Protein AF-A0A1S8Y3X1-F1 (afdb_monomer_lite)

Organism: NCBI:txid1926881

Sequence (89 aa):
MKSNCESEITLIKLFLGTIYLTICSLIFLLLAGMLIDFIFDGEISLKGEWLFNILAGSIIIGISGSLGSWIFAKIDERKTRKSPPSDPD

Radius of gyration: 21.14 Å; chains: 1; bounding box: 46×41×48 Å

pLDDT: mean 75.03, std 11.14, range [41.94, 89.75]

Structure (mmCIF, N/CA/C/O backbone):
data_AF-A0A1S8Y3X1-F1
#
_entry.id   AF-A0A1S8Y3X1-F1
#
loop_
_atom_site.group_PDB
_atom_site.id
_atom_site.type_symbol
_atom_site.label_atom_id
_atom_site.label_alt_id
_atom_site.label_comp_id
_atom_site.label_asym_id
_atom_site.label_entity_id
_atom_site.label_seq_id
_atom_site.pdbx_PDB_ins_code
_atom_site.Cartn_x
_atom_site.Cartn_y
_atom_site.Cartn_z
_atom_site.occupancy
_atom_site.B_iso_or_equiv
_atom_site.auth_seq_id
_atom_site.auth_comp_id
_atom_site.auth_asym_id
_atom_site.auth_atom_id
_atom_site.pdbx_PDB_model_num
ATOM 1 N N . MET A 1 1 ? 21.599 -8.969 -32.417 1.00 41.94 1 MET A N 1
ATOM 2 C CA . MET A 1 1 ? 21.768 -7.928 -31.376 1.00 41.94 1 MET A CA 1
ATOM 3 C C . MET A 1 1 ? 20.561 -6.984 -31.403 1.00 41.94 1 MET A C 1
ATOM 5 O O . MET A 1 1 ? 20.650 -5.887 -31.931 1.00 41.94 1 MET A O 1
ATOM 9 N N . LYS A 1 2 ? 19.384 -7.452 -30.956 1.00 44.88 2 LYS A N 1
ATOM 10 C CA . LYS A 1 2 ? 18.122 -6.682 -30.968 1.00 44.88 2 LYS A CA 1
ATOM 11 C C . LYS A 1 2 ? 17.113 -7.327 -30.007 1.00 44.88 2 LYS A C 1
ATOM 13 O O . LYS A 1 2 ? 16.186 -7.982 -30.448 1.00 44.88 2 LYS A O 1
ATOM 18 N N . SER A 1 3 ? 17.371 -7.242 -28.700 1.00 48.69 3 SER A N 1
ATOM 19 C CA . SER A 1 3 ? 16.457 -7.779 -27.672 1.00 48.69 3 SER A CA 1
ATOM 20 C C . SER A 1 3 ? 16.626 -7.117 -26.292 1.00 48.69 3 SER A C 1
ATOM 22 O O . SER A 1 3 ? 16.387 -7.758 -25.279 1.00 48.69 3 SER A O 1
ATOM 24 N N . ASN A 1 4 ? 17.057 -5.851 -26.224 1.00 52.75 4 ASN A N 1
ATOM 25 C CA . ASN A 1 4 ? 17.140 -5.120 -24.944 1.00 52.75 4 ASN A CA 1
ATOM 26 C C . ASN A 1 4 ? 16.120 -3.977 -24.817 1.00 52.75 4 ASN A C 1
ATOM 28 O O . ASN A 1 4 ? 15.931 -3.476 -23.723 1.00 52.75 4 ASN A O 1
ATOM 32 N N . CYS A 1 5 ? 15.442 -3.570 -25.898 1.00 52.47 5 CYS A N 1
ATOM 33 C CA . CYS A 1 5 ? 14.558 -2.396 -25.865 1.00 52.47 5 CYS A CA 1
ATOM 34 C C . CYS A 1 5 ? 13.096 -2.743 -25.505 1.00 52.47 5 CYS A C 1
ATOM 36 O O . CYS A 1 5 ? 12.422 -1.969 -24.833 1.00 52.47 5 CYS A O 1
ATOM 38 N N . GLU A 1 6 ? 12.594 -3.926 -25.888 1.00 57.22 6 GLU A N 1
ATOM 39 C CA . GLU A 1 6 ? 11.208 -4.325 -25.572 1.00 57.22 6 GLU A CA 1
ATOM 40 C C . GLU A 1 6 ? 11.012 -4.748 -24.107 1.00 57.22 6 GLU A C 1
ATOM 42 O O . GLU A 1 6 ? 9.958 -4.493 -23.513 1.00 57.22 6 GLU A O 1
ATOM 47 N N . SER A 1 7 ? 12.034 -5.356 -23.498 1.00 60.00 7 SER A N 1
ATOM 48 C CA . SER A 1 7 ? 12.024 -5.737 -22.084 1.00 60.00 7 SER A CA 1
ATOM 49 C C . SER A 1 7 ? 11.999 -4.511 -21.171 1.00 60.00 7 SER A C 1
ATOM 51 O O . SER A 1 7 ? 11.230 -4.491 -20.214 1.00 60.00 7 SER A O 1
ATOM 53 N N . GLU A 1 8 ? 12.751 -3.457 -21.498 1.00 62.19 8 GLU A N 1
ATOM 54 C CA . GLU A 1 8 ? 12.749 -2.201 -20.738 1.00 62.19 8 GLU A CA 1
ATOM 55 C C . GLU A 1 8 ? 11.372 -1.525 -20.735 1.00 62.19 8 GLU A C 1
ATOM 57 O O . GLU A 1 8 ? 10.875 -1.148 -19.674 1.00 62.19 8 GLU A O 1
ATOM 62 N N . ILE A 1 9 ? 10.698 -1.441 -21.888 1.00 72.00 9 ILE A N 1
ATOM 63 C CA . ILE A 1 9 ? 9.345 -0.861 -21.973 1.00 72.00 9 ILE A CA 1
ATOM 64 C C . ILE A 1 9 ? 8.348 -1.703 -21.157 1.00 72.00 9 ILE A C 1
ATOM 66 O O . ILE A 1 9 ? 7.478 -1.159 -20.474 1.00 72.00 9 ILE A O 1
ATOM 70 N N . THR A 1 10 ? 8.484 -3.029 -21.182 1.00 80.12 10 THR A N 1
ATOM 71 C CA . THR A 1 10 ? 7.626 -3.938 -20.408 1.00 80.12 1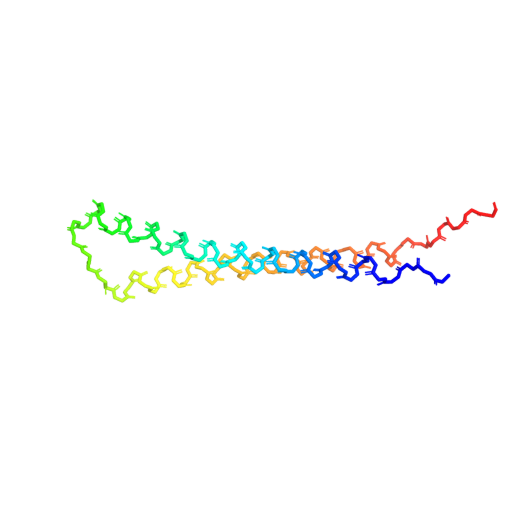0 THR A CA 1
ATOM 72 C C . THR A 1 10 ? 7.847 -3.779 -18.901 1.00 80.12 10 THR A C 1
ATOM 74 O O . THR A 1 10 ? 6.878 -3.673 -18.150 1.00 80.12 10 THR A O 1
ATOM 77 N N . LEU A 1 11 ? 9.101 -3.672 -18.450 1.00 77.75 11 LEU A N 1
ATOM 78 C CA . LEU A 1 11 ? 9.446 -3.439 -17.045 1.00 77.75 11 LEU A CA 1
ATOM 79 C C . LEU A 1 11 ? 8.951 -2.079 -16.545 1.00 77.75 11 LEU A C 1
ATOM 81 O O . LEU A 1 11 ? 8.384 -2.001 -15.457 1.00 77.75 11 LEU A O 1
ATOM 85 N N . ILE A 1 12 ? 9.087 -1.022 -17.350 1.00 83.44 12 ILE A N 1
ATOM 86 C CA . ILE A 1 12 ? 8.575 0.312 -17.010 1.00 83.44 12 ILE A CA 1
ATOM 87 C C . ILE A 1 12 ? 7.051 0.280 -16.848 1.00 83.44 12 ILE A C 1
ATOM 89 O O . ILE A 1 12 ? 6.527 0.849 -15.893 1.00 83.44 12 ILE A O 1
ATOM 93 N N . LYS A 1 13 ? 6.326 -0.422 -17.729 1.00 82.81 13 LYS A N 1
ATOM 94 C CA . LYS A 1 13 ? 4.867 -0.590 -17.608 1.00 82.81 13 LYS A CA 1
ATOM 95 C C . LYS A 1 13 ? 4.474 -1.369 -16.352 1.00 82.81 13 LYS A C 1
ATOM 97 O O . LYS A 1 13 ? 3.527 -0.974 -15.678 1.00 82.81 13 LYS A O 1
ATOM 102 N N . LEU A 1 14 ? 5.200 -2.435 -16.012 1.00 85.69 14 LEU A N 1
ATOM 103 C CA . LEU A 1 14 ? 4.972 -3.203 -14.782 1.00 85.69 14 LEU A CA 1
ATOM 104 C C . LEU A 1 14 ? 5.244 -2.366 -13.529 1.00 85.69 14 LEU A C 1
ATOM 106 O O . LEU A 1 14 ? 4.474 -2.417 -12.569 1.00 85.69 14 LEU A O 1
ATOM 110 N N . PHE A 1 15 ? 6.301 -1.557 -13.549 1.00 83.56 15 PHE A N 1
ATOM 111 C CA . PHE A 1 15 ? 6.641 -0.662 -12.451 1.00 83.56 15 PHE A CA 1
ATOM 112 C C . PHE A 1 15 ? 5.585 0.434 -12.276 1.00 83.56 15 PHE A C 1
ATOM 114 O O . PHE A 1 15 ? 5.092 0.654 -11.171 1.00 83.56 15 PHE A O 1
ATOM 121 N N . LEU A 1 16 ? 5.158 1.057 -13.377 1.00 86.31 16 LEU A N 1
ATOM 122 C CA . LEU A 1 16 ? 4.103 2.067 -13.366 1.00 86.31 16 LEU A CA 1
ATOM 123 C C . LEU A 1 16 ? 2.760 1.479 -12.909 1.00 86.31 16 LEU A C 1
ATOM 125 O O . LEU A 1 16 ? 2.057 2.105 -12.121 1.00 86.31 16 LEU A O 1
ATOM 129 N N . GLY A 1 17 ? 2.435 0.254 -13.336 1.00 87.81 17 GLY A N 1
ATOM 130 C CA . GLY A 1 17 ? 1.264 -0.489 -12.869 1.00 87.81 17 GLY A CA 1
ATOM 131 C C . GLY A 1 17 ? 1.327 -0.803 -11.375 1.00 87.81 17 GLY A C 1
ATOM 132 O O . GLY A 1 17 ? 0.348 -0.601 -10.663 1.00 87.81 17 GLY A O 1
ATOM 133 N N . THR A 1 18 ? 2.493 -1.217 -10.877 1.00 84.56 18 THR A N 1
ATOM 134 C CA . THR A 1 18 ? 2.717 -1.456 -9.444 1.00 84.56 18 THR A CA 1
ATOM 135 C C . THR A 1 18 ? 2.518 -0.178 -8.631 1.00 84.56 18 THR A C 1
ATOM 137 O O . THR A 1 18 ? 1.801 -0.198 -7.631 1.00 84.56 18 THR A O 1
ATOM 140 N N . ILE A 1 19 ? 3.089 0.949 -9.071 1.00 88.62 19 ILE A N 1
ATOM 141 C CA . ILE A 1 19 ? 2.899 2.251 -8.413 1.00 88.62 19 ILE A CA 1
ATOM 142 C C . ILE A 1 19 ? 1.424 2.652 -8.434 1.00 88.62 19 ILE A C 1
ATOM 144 O O . ILE A 1 19 ? 0.880 3.028 -7.398 1.00 88.62 19 ILE A O 1
ATOM 148 N N . TYR A 1 20 ? 0.763 2.534 -9.587 1.00 89.75 20 TYR A N 1
ATOM 149 C CA . TYR A 1 20 ? -0.648 2.874 -9.738 1.00 89.75 20 TYR A CA 1
ATOM 150 C C . TYR A 1 20 ? -1.531 2.055 -8.790 1.00 89.75 20 TYR A C 1
ATOM 152 O O . TYR A 1 20 ? -2.304 2.626 -8.025 1.00 89.75 20 TYR A O 1
ATOM 160 N N . LEU A 1 21 ? -1.361 0.729 -8.766 1.00 85.81 21 LEU A N 1
ATOM 161 C CA . LEU A 1 21 ? -2.098 -0.154 -7.861 1.00 85.81 21 LEU A CA 1
ATOM 162 C C . LEU A 1 21 ? -1.794 0.142 -6.389 1.00 85.81 21 LEU A C 1
ATOM 164 O O . LEU A 1 21 ? -2.702 0.077 -5.564 1.00 85.81 21 LEU A O 1
ATOM 168 N N . THR A 1 22 ? -0.556 0.510 -6.057 1.00 82.12 22 THR A N 1
ATOM 169 C CA . THR A 1 22 ? -0.166 0.891 -4.690 1.00 82.12 22 THR A CA 1
ATOM 170 C C . THR A 1 22 ? -0.881 2.169 -4.252 1.00 82.12 22 THR A C 1
ATOM 172 O O . THR A 1 22 ? -1.477 2.201 -3.176 1.00 82.12 22 THR A O 1
ATOM 175 N N . ILE A 1 23 ? -0.893 3.202 -5.101 1.00 87.62 23 ILE A N 1
ATOM 176 C CA . ILE A 1 23 ? -1.593 4.465 -4.831 1.00 87.62 23 ILE A CA 1
ATOM 177 C C . ILE A 1 23 ? -3.105 4.228 -4.729 1.00 87.62 23 ILE A C 1
ATOM 179 O O . ILE A 1 23 ? -3.731 4.677 -3.770 1.00 87.62 23 ILE A O 1
ATOM 183 N N . CYS A 1 24 ? -3.694 3.479 -5.665 1.00 87.94 24 CYS A N 1
ATOM 184 C CA . CYS A 1 24 ? -5.113 3.121 -5.620 1.00 87.94 24 CYS A CA 1
ATOM 185 C C . CYS A 1 24 ? -5.473 2.352 -4.343 1.00 87.94 24 CYS A C 1
ATOM 187 O O . CYS A 1 24 ? -6.492 2.650 -3.724 1.00 87.94 24 CYS A O 1
ATOM 189 N N . SER A 1 25 ? -4.633 1.405 -3.922 1.00 82.06 25 SER A N 1
ATOM 190 C CA . SER A 1 25 ? -4.856 0.626 -2.699 1.00 82.06 25 SER A CA 1
ATOM 191 C C . SER A 1 25 ? -4.771 1.498 -1.445 1.00 82.06 25 SER A C 1
ATOM 193 O O . SER A 1 25 ? -5.595 1.346 -0.548 1.00 82.06 25 SER A O 1
ATOM 195 N N . LEU A 1 26 ? -3.833 2.451 -1.391 1.00 81.38 26 LEU A N 1
ATOM 196 C CA . LEU A 1 26 ? -3.748 3.422 -0.296 1.00 81.38 26 LEU A CA 1
ATOM 197 C C . LEU A 1 26 ? -5.015 4.277 -0.197 1.00 81.38 26 LEU A C 1
ATOM 199 O O . LEU A 1 26 ? -5.586 4.404 0.884 1.00 81.38 26 LEU A O 1
ATOM 203 N N . ILE A 1 27 ? -5.488 4.817 -1.324 1.00 88.00 27 ILE A N 1
ATOM 204 C CA . ILE A 1 27 ? -6.726 5.609 -1.368 1.00 88.00 27 ILE A CA 1
ATOM 205 C C . ILE A 1 27 ? -7.921 4.758 -0.921 1.00 88.00 27 ILE A C 1
ATOM 207 O O . ILE A 1 27 ? -8.737 5.215 -0.124 1.00 88.00 27 ILE A O 1
ATOM 211 N N . PHE A 1 28 ? -8.012 3.513 -1.392 1.00 86.00 28 PHE A N 1
ATOM 212 C CA . PHE A 1 28 ? -9.083 2.597 -1.010 1.00 86.00 28 PHE A CA 1
ATOM 213 C C . PHE A 1 28 ? -9.090 2.304 0.493 1.00 86.00 28 PHE A C 1
ATOM 215 O O . PHE A 1 28 ? -10.147 2.363 1.112 1.00 86.00 28 PHE A O 1
ATOM 222 N N . LEU A 1 29 ? -7.928 2.036 1.097 1.00 81.25 29 LEU A N 1
ATOM 223 C CA . LEU A 1 29 ? -7.820 1.785 2.537 1.00 81.25 29 LEU A CA 1
ATOM 224 C C . LEU A 1 29 ? -8.236 3.004 3.370 1.00 81.25 29 LEU A C 1
ATOM 226 O O . LEU A 1 29 ? -8.932 2.843 4.370 1.00 81.25 29 LEU A O 1
ATOM 230 N N . LEU A 1 30 ? -7.871 4.215 2.936 1.00 80.88 30 LEU A N 1
ATOM 231 C CA . LEU A 1 30 ? -8.308 5.455 3.585 1.00 80.88 30 LEU A CA 1
ATOM 232 C C . LEU A 1 30 ? -9.831 5.623 3.514 1.00 80.88 30 LEU A C 1
ATOM 234 O O . LEU A 1 30 ? -10.467 5.896 4.529 1.00 80.88 30 LEU A O 1
ATOM 238 N N . LEU A 1 31 ? -10.423 5.424 2.332 1.00 85.62 31 LEU A N 1
ATOM 239 C CA . LEU A 1 31 ? -11.876 5.492 2.144 1.00 85.62 31 LEU A CA 1
ATOM 240 C C . LEU A 1 31 ? -12.607 4.431 2.971 1.00 85.62 31 LEU A C 1
ATOM 242 O O . LEU A 1 31 ? -13.600 4.740 3.623 1.00 85.62 31 LEU A O 1
ATOM 246 N N . ALA A 1 32 ? -12.113 3.192 2.958 1.00 83.31 32 ALA A N 1
ATOM 247 C CA . ALA A 1 32 ? -12.707 2.083 3.691 1.00 83.31 32 ALA A CA 1
ATOM 248 C C . ALA A 1 32 ? -12.687 2.338 5.197 1.00 83.31 32 ALA A C 1
ATOM 250 O O . ALA A 1 32 ? -13.696 2.126 5.861 1.00 83.31 32 ALA A O 1
ATOM 251 N N . GLY A 1 33 ? -11.579 2.842 5.738 1.00 77.56 33 GLY A N 1
ATOM 252 C CA . GLY A 1 33 ? -11.540 3.181 7.150 1.00 77.56 33 GLY A CA 1
ATOM 253 C C . GLY A 1 33 ? -12.468 4.358 7.495 1.00 77.56 33 GLY A C 1
ATOM 254 O O . GLY A 1 33 ? -13.141 4.288 8.514 1.00 77.56 33 GLY A O 1
ATOM 255 N N . MET A 1 34 ? -12.552 5.400 6.648 1.00 78.25 34 MET A N 1
ATOM 256 C CA . MET A 1 34 ? -13.470 6.526 6.891 1.00 78.25 34 MET A CA 1
ATOM 257 C C . MET A 1 34 ? -14.924 6.050 6.891 1.00 78.25 34 MET A C 1
ATOM 259 O O . MET A 1 34 ? -15.740 6.535 7.667 1.00 78.25 34 MET A O 1
ATOM 263 N N . LEU A 1 35 ? -15.249 5.089 6.022 1.00 83.00 35 LEU A N 1
ATOM 264 C CA . LEU A 1 35 ? -16.564 4.464 5.973 1.00 83.00 35 LEU A CA 1
ATOM 265 C C . LEU A 1 35 ? -16.847 3.638 7.235 1.00 83.00 35 LEU A C 1
ATOM 267 O O . LEU A 1 35 ? -17.95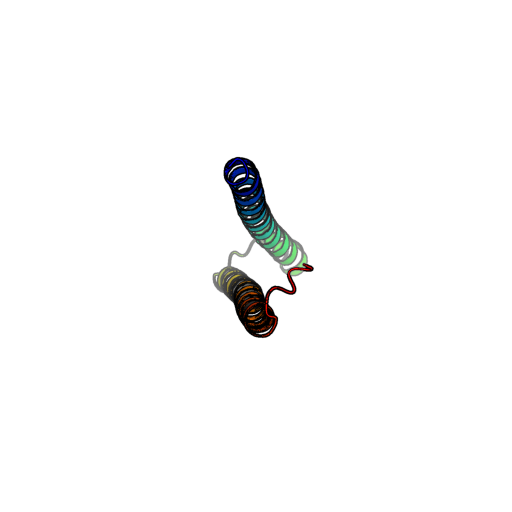9 3.694 7.748 1.00 83.00 35 LEU A O 1
ATOM 271 N N . ILE A 1 36 ? -15.864 2.884 7.734 1.00 82.31 36 ILE A N 1
ATOM 272 C CA . ILE A 1 36 ? -15.992 2.119 8.982 1.00 82.31 36 ILE A CA 1
ATOM 273 C C . ILE A 1 36 ? -16.252 3.070 10.153 1.00 82.31 36 ILE A C 1
ATOM 275 O O . ILE A 1 36 ? -17.218 2.856 10.879 1.00 82.31 36 ILE A O 1
ATOM 279 N N . ASP A 1 37 ? -15.473 4.144 10.287 1.00 74.94 37 ASP A N 1
ATOM 280 C CA . ASP A 1 37 ? -15.670 5.142 11.346 1.00 74.94 37 ASP A CA 1
ATOM 281 C C . ASP A 1 37 ? -17.056 5.784 11.256 1.00 74.94 37 ASP A C 1
ATOM 283 O O . ASP A 1 37 ? -17.776 5.881 12.247 1.00 74.94 37 ASP A O 1
ATOM 287 N N . PHE A 1 38 ? -17.484 6.139 10.043 1.00 76.62 38 PHE A N 1
ATOM 288 C CA . PHE A 1 38 ? -18.809 6.703 9.810 1.00 76.62 38 PHE A CA 1
ATOM 289 C C . PHE A 1 38 ? -19.944 5.735 10.184 1.00 76.62 38 PHE A C 1
ATOM 291 O O . PHE A 1 38 ? -20.952 6.162 10.742 1.00 76.62 38 PHE A O 1
ATOM 298 N N . ILE A 1 39 ? -19.798 4.439 9.888 1.00 79.50 39 ILE A N 1
ATOM 299 C CA . ILE A 1 39 ? -20.815 3.419 10.190 1.00 79.50 39 ILE A CA 1
ATOM 300 C C . ILE A 1 39 ? -20.868 3.096 11.688 1.00 79.50 39 ILE A C 1
ATOM 302 O O . ILE A 1 39 ? -21.960 2.899 12.218 1.00 79.50 39 ILE A O 1
ATOM 306 N N . PHE A 1 40 ? -19.717 2.991 12.356 1.00 76.44 40 PHE A N 1
ATOM 307 C CA . PHE A 1 40 ? -19.646 2.533 13.745 1.00 76.44 40 PHE A CA 1
ATOM 308 C C . PHE A 1 40 ? -19.836 3.656 14.766 1.00 76.44 40 PHE A C 1
ATOM 310 O O . PHE A 1 40 ? -20.573 3.453 15.728 1.00 76.44 40 PHE A O 1
ATOM 317 N N . ASP A 1 41 ? -19.216 4.820 14.562 1.00 72.81 41 ASP A N 1
ATOM 318 C CA . ASP A 1 41 ? -19.267 5.929 15.524 1.00 72.81 41 ASP A CA 1
ATOM 319 C C . ASP A 1 41 ? -20.285 7.014 15.138 1.00 72.81 41 ASP A C 1
ATOM 321 O O . ASP A 1 41 ? -20.663 7.826 15.979 1.00 72.81 41 ASP A O 1
ATOM 325 N N . GLY A 1 42 ? -20.761 7.057 13.886 1.00 67.00 42 GLY A N 1
ATOM 326 C CA . GLY A 1 42 ? -21.724 8.070 13.417 1.00 67.00 42 GLY A CA 1
ATOM 327 C C . GLY A 1 42 ? -21.172 9.505 13.366 1.00 67.00 42 GLY A C 1
ATOM 328 O O . GLY A 1 42 ? -21.828 10.405 12.840 1.00 67.00 42 GLY A O 1
ATOM 329 N N . GLU A 1 43 ? -19.949 9.713 13.852 1.00 63.75 43 GLU A N 1
ATOM 330 C CA . GLU A 1 43 ? -19.164 10.936 13.767 1.00 63.75 43 GLU A CA 1
ATOM 331 C C . GLU A 1 43 ? -17.809 10.634 13.131 1.00 63.75 43 GLU A C 1
ATOM 333 O O . GLU A 1 43 ? -17.187 9.606 13.390 1.00 63.75 43 GLU A O 1
ATOM 338 N N . ILE A 1 44 ? -17.304 11.578 12.334 1.00 61.59 44 ILE A N 1
ATOM 339 C CA . ILE A 1 44 ? -15.950 11.514 11.772 1.00 61.59 44 ILE A CA 1
ATOM 340 C C . ILE A 1 44 ? -14.959 11.943 12.863 1.00 61.59 44 ILE A C 1
ATOM 342 O O . ILE A 1 44 ? -14.297 12.979 12.771 1.00 61.59 44 ILE A O 1
ATOM 346 N N . SER A 1 45 ? -14.898 11.183 13.954 1.00 57.38 45 SER A N 1
ATOM 347 C CA . SER A 1 45 ? -13.912 11.391 15.004 1.00 57.38 45 SER A CA 1
ATOM 348 C C . SER A 1 45 ? -12.566 10.899 14.487 1.00 57.38 45 SER A C 1
ATOM 350 O O . SER A 1 45 ? -12.194 9.750 14.694 1.00 57.38 45 SER A O 1
ATOM 352 N N . LEU A 1 46 ? -11.827 11.791 13.814 1.00 59.12 46 LEU A N 1
ATOM 353 C CA . LEU A 1 46 ? -10.427 11.629 13.394 1.00 59.12 46 LEU A CA 1
ATOM 354 C C . LEU A 1 46 ? -9.502 11.512 14.619 1.00 59.12 46 LEU A C 1
ATOM 356 O O . LEU A 1 46 ? -8.601 12.323 14.846 1.00 59.12 46 LEU A O 1
ATOM 360 N N . LYS A 1 47 ? -9.750 10.524 15.473 1.00 65.94 47 LYS A N 1
ATOM 361 C CA . LYS A 1 47 ? -8.945 10.233 16.645 1.00 65.94 47 LYS A CA 1
ATOM 362 C C . LYS A 1 47 ? -7.629 9.675 16.120 1.00 65.94 47 LYS A C 1
ATOM 364 O O . LYS A 1 47 ? -7.624 8.741 15.322 1.00 65.94 47 LYS A O 1
ATOM 369 N N . GLY A 1 48 ? -6.503 10.243 16.553 1.00 64.38 48 GLY A N 1
ATOM 370 C CA . GLY A 1 48 ? -5.171 9.868 16.050 1.00 64.38 48 GLY A CA 1
ATOM 371 C C . GLY A 1 48 ? -4.858 8.366 16.134 1.00 64.38 48 GLY A C 1
ATOM 372 O O . GLY A 1 48 ? -4.016 7.873 15.393 1.00 64.38 48 GLY A O 1
ATOM 373 N N . GLU A 1 49 ? -5.579 7.630 16.980 1.00 69.31 49 GLU A N 1
ATOM 374 C CA . GLU A 1 49 ? -5.524 6.173 17.107 1.00 69.31 49 GLU A CA 1
ATOM 375 C C . GLU A 1 49 ? -5.993 5.426 15.842 1.00 69.31 49 GLU A C 1
ATOM 377 O O . GLU A 1 49 ? -5.359 4.454 15.437 1.00 69.31 49 GLU A O 1
ATOM 382 N N . TRP A 1 50 ? -7.031 5.909 15.151 1.00 68.44 50 TRP A N 1
ATOM 383 C CA . TRP A 1 50 ? -7.502 5.314 13.893 1.00 68.44 50 TRP A CA 1
ATOM 384 C C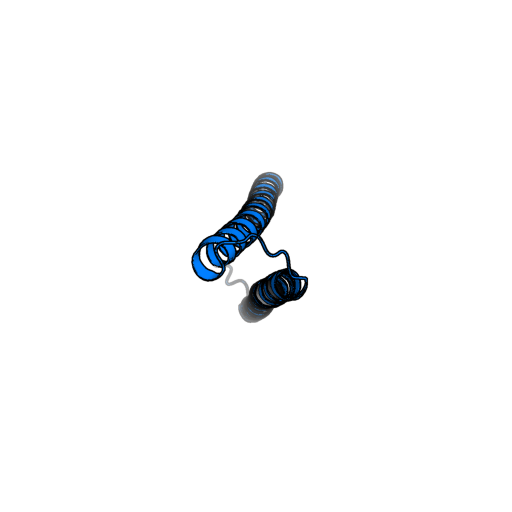 . TRP A 1 50 ? -6.495 5.524 12.755 1.00 68.44 50 TRP A C 1
ATOM 386 O O . TRP A 1 50 ? -6.125 4.578 12.056 1.00 68.44 50 TRP A O 1
ATOM 396 N N . LEU A 1 51 ? -5.954 6.744 12.645 1.00 68.69 51 LEU A N 1
ATOM 397 C CA . LEU A 1 51 ? -4.865 7.049 11.712 1.00 68.69 51 LEU A CA 1
ATOM 398 C C . LEU A 1 51 ? -3.640 6.168 11.981 1.00 68.69 51 LEU A C 1
ATOM 400 O O . LEU A 1 51 ? -3.020 5.672 11.040 1.00 68.69 51 LEU A O 1
ATOM 404 N N . PHE A 1 52 ? -3.308 5.937 13.254 1.00 75.94 52 PHE A N 1
ATOM 405 C CA . PHE A 1 52 ? -2.194 5.077 13.640 1.00 75.94 52 PHE A CA 1
ATOM 406 C C . PHE A 1 52 ? -2.441 3.611 13.272 1.00 75.94 52 PHE A C 1
ATOM 408 O O . PHE A 1 52 ? -1.540 2.964 12.744 1.00 75.94 52 PHE A O 1
ATOM 415 N N . ASN A 1 53 ? -3.655 3.096 13.474 1.00 73.44 53 ASN A N 1
ATOM 416 C CA . ASN A 1 53 ? -4.009 1.721 13.119 1.00 73.44 53 ASN A CA 1
ATOM 417 C C . ASN A 1 53 ? -3.981 1.483 11.605 1.00 73.44 53 ASN A C 1
ATOM 419 O O . ASN A 1 53 ? -3.449 0.466 11.157 1.00 73.44 53 ASN A O 1
ATOM 423 N N . ILE A 1 54 ? -4.478 2.427 10.803 1.00 75.12 54 ILE A N 1
ATOM 424 C CA . ILE A 1 54 ? -4.392 2.342 9.338 1.00 75.12 54 ILE A CA 1
ATOM 425 C C . ILE A 1 54 ? -2.948 2.440 8.869 1.00 75.12 54 ILE A C 1
ATOM 427 O O . ILE A 1 54 ? -2.521 1.654 8.020 1.00 75.12 54 ILE A O 1
ATOM 431 N N . LEU A 1 55 ? -2.175 3.366 9.437 1.00 76.94 55 LEU A N 1
ATOM 432 C CA . LEU A 1 55 ? -0.767 3.511 9.100 1.00 76.94 55 LEU A CA 1
ATOM 433 C C . LEU A 1 55 ? 0.004 2.231 9.448 1.00 76.94 55 LEU A C 1
ATOM 435 O O . LEU A 1 55 ? 0.680 1.679 8.583 1.00 76.94 55 LEU A O 1
ATOM 439 N N . ALA A 1 56 ? -0.165 1.700 10.659 1.00 79.81 56 ALA A N 1
ATOM 440 C CA . ALA A 1 56 ? 0.456 0.455 11.097 1.00 79.81 56 ALA A CA 1
ATOM 441 C C . ALA A 1 56 ? 0.033 -0.737 10.222 1.00 79.81 56 ALA A C 1
ATOM 443 O O . ALA A 1 56 ? 0.888 -1.493 9.763 1.00 79.81 56 ALA A O 1
ATOM 444 N N . GLY A 1 57 ? -1.262 -0.873 9.919 1.00 78.75 57 GLY A N 1
ATOM 445 C CA . GLY A 1 57 ? -1.781 -1.922 9.040 1.00 78.75 57 GLY A CA 1
ATOM 446 C C . GLY A 1 57 ? -1.201 -1.845 7.626 1.00 78.75 57 GLY A C 1
ATOM 447 O O . GLY A 1 57 ? -0.752 -2.857 7.086 1.00 78.75 57 GLY A O 1
ATOM 448 N N . SER A 1 58 ? -1.123 -0.642 7.050 1.00 78.31 58 SER A N 1
ATOM 449 C CA . SER A 1 58 ? -0.529 -0.421 5.725 1.00 78.31 58 SER A CA 1
ATOM 450 C C . SER A 1 58 ? 0.963 -0.765 5.692 1.00 78.31 58 SER A C 1
ATOM 452 O O . SER A 1 58 ? 1.425 -1.398 4.742 1.00 78.31 58 SER A O 1
ATOM 454 N N . ILE A 1 59 ? 1.704 -0.434 6.757 1.00 81.12 59 ILE A N 1
ATOM 455 C CA . ILE A 1 59 ? 3.120 -0.774 6.907 1.00 81.12 59 ILE A CA 1
ATOM 456 C C . ILE A 1 59 ? 3.288 -2.294 6.987 1.00 81.12 59 ILE A C 1
ATOM 458 O O . ILE A 1 59 ? 4.123 -2.843 6.275 1.00 81.12 59 ILE A O 1
ATOM 462 N N . ILE A 1 60 ? 2.481 -2.996 7.788 1.00 84.38 60 ILE A N 1
ATOM 463 C CA . ILE A 1 60 ? 2.563 -4.459 7.929 1.00 84.38 60 ILE A CA 1
ATOM 464 C C . ILE A 1 60 ? 2.279 -5.153 6.595 1.00 84.38 60 ILE A C 1
ATOM 466 O O . ILE A 1 60 ? 3.047 -6.026 6.182 1.00 84.38 60 ILE A O 1
ATOM 470 N N . ILE A 1 61 ? 1.207 -4.759 5.900 1.00 81.44 61 ILE A N 1
ATOM 471 C CA . ILE A 1 61 ? 0.837 -5.334 4.599 1.00 81.44 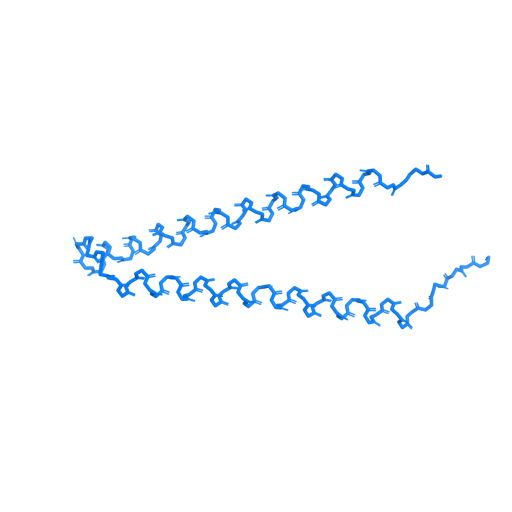61 ILE A CA 1
ATOM 472 C C . ILE A 1 61 ? 1.917 -5.023 3.554 1.00 81.44 61 ILE A C 1
ATOM 474 O O . ILE A 1 61 ? 2.350 -5.923 2.831 1.00 81.44 61 ILE A O 1
ATOM 478 N N . GLY A 1 62 ? 2.407 -3.781 3.511 1.00 78.81 62 GLY A N 1
ATOM 479 C CA . GLY A 1 62 ? 3.447 -3.347 2.577 1.00 78.81 62 GLY A CA 1
ATOM 480 C C . GLY A 1 62 ? 4.783 -4.063 2.792 1.00 78.81 62 GLY A C 1
ATOM 481 O O . GLY A 1 62 ? 5.388 -4.554 1.835 1.00 78.81 62 GLY A O 1
ATOM 482 N N . ILE A 1 63 ? 5.219 -4.191 4.049 1.00 81.50 63 ILE A N 1
ATOM 483 C CA . ILE A 1 63 ? 6.424 -4.935 4.434 1.00 81.50 63 ILE A CA 1
ATOM 484 C C . ILE A 1 63 ? 6.260 -6.413 4.070 1.00 81.50 63 ILE A C 1
ATOM 486 O O . ILE A 1 63 ? 7.142 -6.974 3.423 1.00 81.50 63 ILE A O 1
ATOM 490 N N . SER A 1 64 ? 5.123 -7.030 4.401 1.00 82.94 64 SER A N 1
ATOM 491 C CA . SER A 1 64 ? 4.863 -8.449 4.119 1.00 82.94 64 SER A CA 1
ATOM 492 C C . SER A 1 64 ? 4.873 -8.755 2.618 1.00 82.94 64 SER A C 1
ATOM 494 O O . SER A 1 64 ? 5.508 -9.721 2.191 1.00 82.94 64 SER A O 1
ATOM 496 N N . GLY A 1 65 ? 4.239 -7.907 1.800 1.00 78.38 65 GLY A N 1
ATOM 497 C CA . GLY A 1 65 ? 4.258 -8.041 0.341 1.00 78.38 65 GLY A CA 1
ATOM 498 C C . GLY A 1 65 ? 5.659 -7.864 -0.254 1.00 78.38 65 GLY A C 1
ATOM 499 O O . GLY A 1 65 ? 6.080 -8.646 -1.109 1.00 78.38 65 GLY A O 1
ATOM 500 N N . SER A 1 66 ? 6.420 -6.886 0.248 1.00 78.62 66 SER A N 1
ATOM 501 C CA . SER A 1 66 ? 7.781 -6.601 -0.229 1.00 78.62 66 SER A CA 1
ATOM 502 C C . SER A 1 66 ? 8.773 -7.708 0.147 1.00 78.62 66 SER A C 1
ATOM 504 O O . SER A 1 66 ? 9.562 -8.144 -0.693 1.00 78.62 66 SER A O 1
ATOM 506 N N . LEU A 1 67 ? 8.704 -8.221 1.381 1.00 83.38 67 LEU A N 1
ATOM 507 C CA . LEU A 1 67 ? 9.520 -9.352 1.841 1.00 83.38 67 LEU A CA 1
ATOM 508 C C . LEU A 1 67 ? 9.203 -10.635 1.076 1.00 83.38 67 LEU A C 1
ATOM 510 O O . LEU A 1 67 ? 10.128 -11.354 0.699 1.00 83.38 67 LEU A O 1
ATOM 514 N N . GLY A 1 68 ? 7.924 -10.912 0.809 1.00 78.56 68 GLY A N 1
ATOM 515 C CA . GLY A 1 68 ? 7.519 -12.057 -0.004 1.00 78.56 68 GLY A CA 1
ATOM 516 C C . GLY A 1 68 ? 8.157 -12.017 -1.393 1.00 78.56 68 GLY A C 1
ATOM 517 O O . GLY A 1 68 ? 8.776 -12.993 -1.816 1.00 78.56 68 GLY A O 1
ATOM 518 N N . SER A 1 69 ? 8.095 -10.861 -2.060 1.00 80.75 69 SER A N 1
ATOM 519 C CA . SER A 1 69 ? 8.716 -10.658 -3.375 1.00 80.7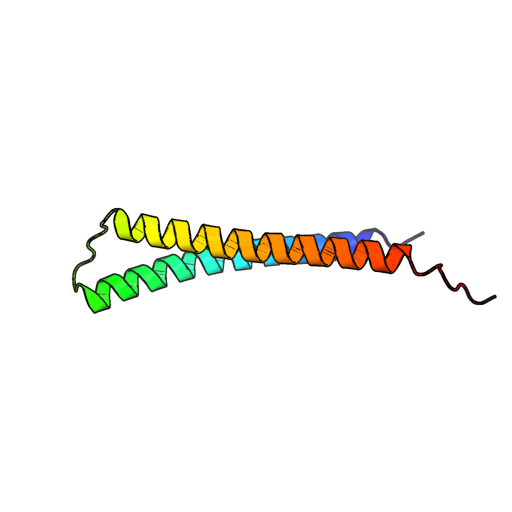5 69 SER A CA 1
ATOM 520 C C . SER A 1 69 ? 10.242 -10.842 -3.340 1.00 80.75 69 SER A C 1
ATOM 522 O O . SER A 1 69 ? 10.804 -11.551 -4.176 1.00 80.75 69 SER A O 1
ATOM 524 N N . TRP A 1 70 ? 10.919 -10.310 -2.314 1.00 84.69 70 TRP A N 1
ATOM 525 C CA . TRP A 1 70 ? 12.363 -10.499 -2.117 1.00 84.69 70 TRP A CA 1
ATOM 526 C C . TRP A 1 70 ? 12.751 -11.974 -1.930 1.00 84.69 70 TRP A C 1
ATOM 528 O O . TRP A 1 70 ? 13.719 -12.451 -2.526 1.00 84.69 70 TRP A O 1
ATOM 538 N N . ILE A 1 71 ? 11.991 -12.722 -1.125 1.00 86.38 71 ILE A N 1
ATOM 539 C CA . ILE A 1 71 ? 12.233 -14.153 -0.894 1.00 86.38 71 ILE A CA 1
ATOM 540 C C . ILE A 1 71 ? 12.056 -14.943 -2.194 1.00 86.38 71 ILE A C 1
ATOM 542 O O . ILE A 1 71 ? 12.912 -15.768 -2.522 1.00 86.38 71 ILE A O 1
ATOM 546 N N . PHE A 1 72 ? 10.993 -14.673 -2.956 1.00 81.75 72 PHE A N 1
ATOM 547 C CA . PHE A 1 72 ? 10.769 -15.312 -4.254 1.00 81.75 72 PHE A CA 1
ATOM 548 C C . PHE A 1 72 ? 11.899 -15.011 -5.242 1.00 81.75 72 PHE A C 1
ATOM 550 O O . PHE A 1 72 ? 12.403 -15.941 -5.870 1.00 81.75 72 PHE A O 1
ATOM 557 N N . ALA A 1 73 ? 12.380 -13.766 -5.299 1.00 85.75 73 ALA A N 1
ATOM 558 C CA . ALA A 1 73 ? 13.527 -13.397 -6.125 1.00 85.75 73 ALA A CA 1
ATOM 559 C C . ALA A 1 73 ? 14.805 -14.166 -5.728 1.00 85.75 73 ALA A C 1
ATOM 561 O O . ALA A 1 73 ? 15.506 -14.693 -6.590 1.00 85.75 73 ALA A O 1
ATOM 562 N N . LYS A 1 74 ? 15.088 -14.326 -4.425 1.00 84.88 74 LYS A N 1
ATOM 563 C CA . LYS A 1 74 ? 16.233 -15.128 -3.941 1.00 84.88 74 LYS A CA 1
ATOM 564 C C . LYS A 1 74 ? 16.100 -16.621 -4.255 1.00 84.88 74 LYS A C 1
ATOM 566 O O . LYS A 1 74 ? 17.114 -17.301 -4.429 1.00 84.88 74 LYS A O 1
ATOM 571 N N . ILE A 1 75 ? 14.882 -17.160 -4.266 1.00 84.94 75 ILE A N 1
ATOM 572 C CA . ILE A 1 75 ? 14.627 -18.557 -4.644 1.00 84.94 75 ILE A CA 1
ATOM 573 C C . ILE A 1 75 ? 14.848 -18.744 -6.146 1.00 84.94 75 ILE A C 1
ATOM 575 O O . ILE A 1 75 ? 15.504 -19.713 -6.535 1.00 84.94 75 ILE A O 1
ATOM 579 N N . ASP A 1 76 ? 14.350 -17.819 -6.964 1.00 82.75 76 ASP A N 1
ATOM 580 C CA . ASP A 1 76 ? 14.511 -17.843 -8.418 1.00 82.75 76 ASP A CA 1
ATOM 581 C C . ASP A 1 76 ? 15.990 -17.738 -8.831 1.00 82.75 76 ASP A C 1
A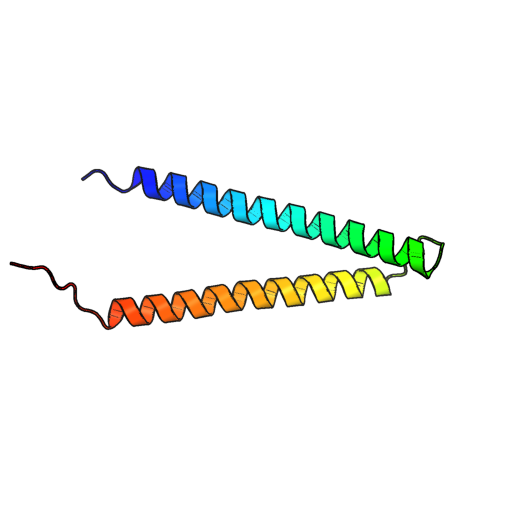TOM 583 O O . ASP A 1 76 ? 16.492 -18.577 -9.581 1.00 82.75 76 ASP A O 1
ATOM 587 N N . GLU A 1 77 ? 16.738 -16.825 -8.202 1.00 83.81 77 GLU A N 1
ATOM 588 C CA . GLU A 1 77 ? 18.194 -16.683 -8.361 1.00 83.81 77 GLU A CA 1
ATOM 589 C C . GLU A 1 77 ? 18.949 -17.976 -7.983 1.00 83.81 77 GLU A C 1
ATOM 591 O O . GLU A 1 77 ? 19.927 -18.372 -8.623 1.00 83.81 77 GLU A O 1
ATOM 596 N N . ARG A 1 78 ? 18.497 -18.692 -6.941 1.00 80.62 78 ARG A N 1
ATOM 597 C CA . ARG A 1 78 ? 19.099 -19.982 -6.561 1.00 80.62 78 ARG A CA 1
ATOM 598 C C . ARG A 1 78 ? 18.743 -21.116 -7.516 1.00 80.62 78 ARG A C 1
ATOM 600 O O . ARG A 1 78 ? 19.563 -22.023 -7.669 1.00 80.62 78 ARG A O 1
ATOM 607 N N . LYS A 1 79 ? 17.557 -21.106 -8.127 1.00 75.19 79 LYS A N 1
ATOM 608 C CA . LYS A 1 79 ? 17.155 -22.116 -9.117 1.00 75.19 79 LYS A CA 1
ATOM 609 C C . LYS A 1 79 ? 17.928 -21.953 -10.422 1.00 75.19 79 LYS A C 1
ATOM 611 O O . LYS A 1 79 ? 18.494 -22.936 -10.899 1.00 75.19 79 LYS A O 1
ATOM 616 N N . THR A 1 80 ? 18.040 -20.726 -10.922 1.00 78.44 80 THR A N 1
ATOM 617 C CA . THR A 1 80 ? 18.824 -20.393 -12.123 1.00 78.44 80 THR A CA 1
ATOM 618 C C . THR A 1 80 ? 20.314 -20.695 -11.952 1.00 78.44 80 THR A C 1
ATOM 620 O O . THR A 1 80 ? 20.942 -21.184 -12.880 1.00 78.44 80 THR A O 1
ATOM 623 N N . ARG A 1 81 ? 20.888 -20.541 -10.747 1.00 68.88 81 ARG A N 1
ATOM 624 C CA . ARG A 1 81 ? 22.278 -20.969 -10.466 1.00 68.88 81 ARG A CA 1
ATOM 625 C C . ARG A 1 81 ? 22.512 -22.484 -10.451 1.00 68.88 81 ARG A C 1
ATOM 627 O O . ARG A 1 81 ? 23.650 -22.911 -10.612 1.00 68.88 81 ARG A O 1
ATOM 634 N N . LYS A 1 82 ? 21.487 -23.294 -10.167 1.00 64.62 82 LYS A N 1
ATOM 635 C CA . LYS A 1 82 ? 21.611 -24.762 -10.053 1.00 64.62 82 LYS A CA 1
ATOM 636 C C . LYS A 1 82 ? 21.357 -25.501 -11.366 1.00 64.62 82 LYS A C 1
ATOM 638 O O . LYS A 1 82 ? 21.643 -26.691 -11.435 1.00 64.62 82 LYS A O 1
ATOM 643 N N . SER A 1 83 ? 20.815 -24.825 -12.373 1.00 58.03 83 SER A N 1
ATOM 644 C CA . SER A 1 83 ? 20.586 -25.392 -13.702 1.00 58.03 83 SER A CA 1
ATOM 645 C C . SER A 1 83 ? 21.649 -24.835 -14.656 1.00 58.03 83 SER A C 1
ATOM 647 O O . SER A 1 83 ? 21.662 -23.629 -14.883 1.00 58.03 83 SER A O 1
ATOM 649 N N . PRO A 1 84 ? 22.569 -25.658 -15.193 1.00 63.00 84 PRO A N 1
ATOM 650 C CA . PRO A 1 84 ? 23.399 -25.227 -16.311 1.00 63.00 84 PRO A CA 1
ATOM 651 C C . PRO A 1 84 ? 22.491 -24.964 -17.524 1.00 63.00 84 PRO A C 1
ATOM 653 O O . PRO A 1 84 ? 21.483 -25.669 -17.666 1.00 63.00 84 PRO A O 1
ATOM 656 N N . PRO A 1 85 ? 22.821 -24.007 -18.413 1.00 62.25 85 PRO A N 1
ATOM 657 C CA . PRO A 1 85 ? 22.186 -23.955 -19.722 1.00 62.25 85 PRO A CA 1
ATOM 658 C C . PRO A 1 85 ? 22.408 -25.313 -20.389 1.00 62.25 85 PRO A C 1
ATOM 660 O O . PRO A 1 85 ? 23.538 -25.738 -20.614 1.00 62.25 85 PRO A O 1
ATOM 663 N N . SER A 1 86 ? 21.318 -26.043 -20.603 1.00 62.91 86 SER A N 1
ATOM 664 C CA . SER A 1 86 ? 21.331 -27.221 -21.461 1.00 62.91 86 SER A CA 1
ATOM 665 C C . SER A 1 86 ? 21.176 -26.691 -22.878 1.00 62.91 86 SER A C 1
ATOM 667 O O . SER A 1 86 ? 20.069 -26.690 -23.411 1.00 62.91 86 SER A O 1
ATOM 669 N N . ASP A 1 87 ? 22.254 -26.129 -23.424 1.00 62.00 87 ASP A N 1
ATOM 670 C CA . ASP A 1 87 ? 22.325 -25.881 -24.859 1.00 62.00 87 ASP A CA 1
ATOM 671 C C . ASP A 1 87 ? 22.299 -27.259 -25.543 1.00 62.00 87 ASP A C 1
ATOM 673 O O . ASP A 1 87 ? 23.125 -28.113 -25.205 1.00 62.00 87 ASP A O 1
ATOM 677 N N . PRO A 1 88 ? 21.321 -27.543 -26.419 1.00 65.62 88 PRO A N 1
ATOM 678 C CA . PRO A 1 88 ? 21.395 -28.708 -27.279 1.00 65.62 88 PRO A CA 1
ATOM 679 C C . PRO A 1 88 ? 22.376 -28.389 -28.413 1.00 65.62 88 PRO A C 1
ATOM 681 O O . PRO A 1 88 ? 22.202 -27.381 -29.104 1.00 65.62 88 PRO A O 1
ATOM 684 N N . ASP A 1 89 ? 23.401 -29.230 -28.563 1.00 51.22 89 ASP A N 1
ATOM 685 C CA . ASP A 1 89 ? 24.238 -29.296 -29.771 1.00 51.22 89 ASP A CA 1
ATOM 686 C C . ASP A 1 89 ? 23.390 -29.532 -31.038 1.00 51.22 89 ASP A C 1
ATOM 688 O O . ASP A 1 89 ? 22.400 -30.306 -30.965 1.00 51.22 89 ASP A O 1
#

Foldseek 3Di:
DPDDPVVVVVVVVVVVVVVVVLVVVLVVLVVVLQVVCCVPVVDSPVPVVSVVVSVVVSCVVVVVVVVVVVVVVVVVVVVVVVDDPPDDD

Secondary structure (DSSP, 8-state):
---SHHHHHHHHHHHHHHHHHHHHHHHHHHHHHHHHHHHHHSS----HHHHHHHHHHHHHHHHHHHHHHHHHHHHHHHHHHHS------